Protein AF-K1SKJ4-F1 (afdb_monomer_lite)

Radius of gyration: 16.17 Å; chains: 1; bounding box: 30×26×44 Å

Structure (mmCIF, N/CA/C/O backbone):
data_AF-K1SKJ4-F1
#
_entry.id   AF-K1SKJ4-F1
#
loop_
_atom_site.group_PDB
_atom_site.id
_atom_site.type_symbol
_atom_site.label_atom_id
_atom_site.label_alt_id
_atom_site.label_comp_id
_atom_site.label_asym_id
_atom_site.label_entity_id
_atom_site.label_seq_id
_atom_site.pdbx_PDB_ins_code
_atom_site.Cartn_x
_atom_site.Cartn_y
_atom_site.Cartn_z
_atom_site.occupancy
_atom_site.B_iso_or_equiv
_atom_site.auth_seq_id
_atom_site.auth_comp_id
_atom_site.auth_asym_id
_atom_site.auth_atom_id
_atom_site.pdbx_PDB_model_num
ATOM 1 N N . ALA A 1 1 ? -7.629 2.072 20.745 1.00 84.00 1 ALA A N 1
ATOM 2 C CA . ALA A 1 1 ? -7.153 2.297 19.365 1.00 84.00 1 ALA A CA 1
ATOM 3 C C . ALA A 1 1 ? -5.675 1.943 19.291 1.00 84.00 1 ALA A C 1
ATOM 5 O O . ALA A 1 1 ? -4.988 2.115 20.291 1.00 84.00 1 ALA A O 1
ATOM 6 N N . VAL A 1 2 ? -5.217 1.414 18.157 1.00 96.06 2 VAL A N 1
ATOM 7 C CA . VAL A 1 2 ? -3.827 1.026 17.886 1.00 96.06 2 VAL A CA 1
ATOM 8 C C . VAL A 1 2 ? -3.182 2.100 17.017 1.00 96.06 2 VAL A C 1
ATOM 10 O O . VAL A 1 2 ? -3.769 2.510 16.016 1.00 96.06 2 VAL A O 1
ATOM 13 N N . PHE A 1 3 ? -1.977 2.535 17.388 1.00 96.62 3 PHE A N 1
ATOM 14 C CA . PHE A 1 3 ? -1.172 3.458 16.593 1.00 96.62 3 PHE A CA 1
ATOM 15 C C . PHE A 1 3 ? 0.071 2.731 16.057 1.00 96.62 3 PHE A C 1
ATOM 17 O O . PHE A 1 3 ? 1.086 2.666 16.753 1.00 96.62 3 PHE A O 1
ATOM 24 N N . PRO A 1 4 ? -0.011 2.102 14.870 1.00 92.12 4 PRO A N 1
ATOM 25 C CA . PRO A 1 4 ? 1.111 1.359 14.320 1.00 92.12 4 PRO A CA 1
ATOM 26 C C . PRO A 1 4 ? 2.175 2.329 13.792 1.00 92.12 4 PRO A C 1
ATOM 28 O O . PRO A 1 4 ? 1.927 3.092 12.867 1.00 92.12 4 PRO A O 1
ATOM 31 N N . VAL A 1 5 ? 3.371 2.270 14.378 1.00 95.50 5 VAL A N 1
ATOM 32 C CA . VAL A 1 5 ? 4.580 2.997 13.937 1.00 95.50 5 VAL A CA 1
ATOM 33 C C . VAL A 1 5 ? 5.635 2.023 13.397 1.00 95.50 5 VAL A C 1
ATOM 35 O O . VAL A 1 5 ? 6.836 2.181 13.596 1.00 95.50 5 VAL A O 1
ATOM 38 N N . LEU A 1 6 ? 5.154 0.945 12.774 1.00 94.00 6 LEU A N 1
ATOM 39 C CA . LEU A 1 6 ? 5.969 -0.090 12.149 1.00 94.00 6 LEU A CA 1
ATOM 40 C C . LEU A 1 6 ? 6.222 0.289 10.690 1.00 94.00 6 LEU A C 1
ATOM 42 O O . LEU A 1 6 ? 5.278 0.628 9.983 1.00 94.00 6 LEU A O 1
ATOM 46 N N . HIS A 1 7 ? 7.465 0.159 10.238 1.00 91.88 7 HIS A N 1
ATOM 47 C CA . HIS A 1 7 ? 7.856 0.455 8.860 1.00 91.88 7 HIS A CA 1
ATOM 48 C C . HIS A 1 7 ? 8.036 -0.808 8.021 1.00 91.88 7 HIS A C 1
ATOM 50 O O . HIS A 1 7 ? 8.414 -1.866 8.533 1.00 91.88 7 HIS A O 1
ATOM 56 N N . GLY A 1 8 ? 7.840 -0.674 6.711 1.00 86.88 8 GLY A N 1
ATOM 57 C CA . GLY A 1 8 ? 8.106 -1.723 5.740 1.00 86.88 8 GLY A CA 1
ATOM 58 C C . GLY A 1 8 ? 7.205 -2.946 5.909 1.00 86.88 8 GLY A C 1
ATOM 59 O O . GLY A 1 8 ? 6.009 -2.847 6.197 1.00 86.88 8 GLY A O 1
ATOM 60 N N . LYS A 1 9 ? 7.788 -4.132 5.690 1.00 90.62 9 LYS A N 1
ATOM 61 C CA . LYS A 1 9 ? 7.056 -5.404 5.676 1.00 90.62 9 LYS A CA 1
ATOM 62 C C . LYS A 1 9 ? 6.292 -5.611 6.986 1.00 90.62 9 LYS A C 1
ATOM 64 O O . LYS A 1 9 ? 6.849 -5.447 8.066 1.00 90.62 9 LYS A O 1
ATOM 69 N N . TYR A 1 10 ? 5.037 -6.033 6.871 1.00 93.38 10 TYR A N 1
ATOM 70 C CA . TYR A 1 10 ? 4.056 -6.209 7.946 1.00 93.38 10 TYR A CA 1
ATOM 71 C C . TYR A 1 10 ? 3.506 -4.917 8.570 1.00 93.38 10 TYR A C 1
ATOM 73 O O . TYR A 1 10 ? 2.431 -4.970 9.168 1.00 93.38 10 TYR A O 1
ATOM 81 N N . GLY A 1 11 ? 4.210 -3.787 8.450 1.00 93.62 11 GLY A N 1
ATOM 82 C CA . GLY A 1 11 ? 3.801 -2.503 9.025 1.00 93.62 11 GLY A CA 1
ATOM 83 C C . GLY A 1 11 ? 2.929 -1.675 8.086 1.00 93.62 11 GLY A C 1
ATOM 84 O O . GLY A 1 11 ? 1.840 -1.247 8.461 1.00 93.62 11 GLY A O 1
ATOM 85 N N . GLU A 1 12 ? 3.388 -1.495 6.850 1.00 95.06 12 GLU A N 1
ATOM 86 C CA . GLU A 1 12 ? 2.773 -0.586 5.868 1.0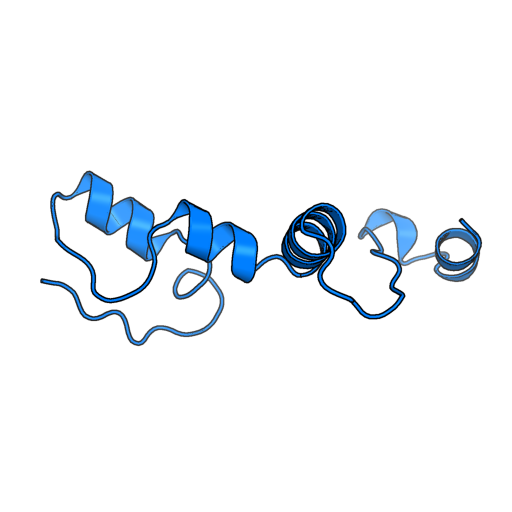0 95.06 12 GLU A CA 1
ATOM 87 C C . GLU A 1 12 ? 2.053 -1.342 4.736 1.00 95.06 12 GLU A C 1
ATOM 89 O O . GLU A 1 12 ? 1.370 -0.738 3.917 1.00 95.06 12 GLU A O 1
ATOM 94 N N . ASP A 1 13 ? 2.147 -2.676 4.715 1.00 95.62 13 ASP A N 1
ATOM 95 C CA . ASP A 1 13 ? 1.629 -3.545 3.648 1.00 95.62 13 ASP A CA 1
ATOM 96 C C . ASP A 1 13 ? 0.207 -4.090 3.890 1.00 95.62 13 ASP A C 1
ATOM 98 O O . ASP A 1 13 ? -0.238 -5.011 3.201 1.00 95.62 13 ASP A O 1
ATOM 102 N N . GLY A 1 14 ? -0.503 -3.555 4.887 1.00 95.69 14 GLY A N 1
ATOM 103 C CA . GLY A 1 14 ? -1.888 -3.911 5.201 1.00 95.69 14 GLY A CA 1
ATOM 104 C C . GLY A 1 14 ? -2.061 -5.091 6.157 1.00 95.69 14 GLY A C 1
ATOM 105 O O . GLY A 1 14 ? -3.179 -5.347 6.610 1.00 95.69 14 GLY A O 1
ATOM 106 N N . ARG A 1 15 ? -0.995 -5.818 6.515 1.00 96.56 15 ARG A N 1
ATOM 107 C CA . ARG A 1 15 ? -1.123 -7.014 7.365 1.00 96.56 15 ARG A CA 1
ATOM 108 C C . ARG A 1 15 ? -1.491 -6.682 8.806 1.00 96.56 15 ARG A C 1
ATOM 110 O O . ARG A 1 15 ? -2.439 -7.270 9.328 1.00 96.56 15 ARG A O 1
ATOM 117 N N . VAL A 1 16 ? -0.792 -5.744 9.450 1.00 96.56 16 VAL A N 1
ATOM 118 C CA . VAL A 1 16 ? -1.127 -5.345 10.828 1.00 96.56 16 VAL A CA 1
ATOM 119 C C . VAL A 1 16 ? -2.505 -4.677 10.896 1.00 96.56 16 VAL A C 1
ATOM 121 O O . VAL A 1 16 ? -3.262 -4.927 11.833 1.00 96.56 16 VAL A O 1
ATOM 124 N N . GLN A 1 17 ? -2.880 -3.912 9.866 1.00 97.31 17 GLN A N 1
ATOM 125 C CA . GLN A 1 17 ? -4.196 -3.288 9.717 1.00 97.31 17 GLN A CA 1
ATOM 126 C C . GLN A 1 17 ? -5.289 -4.360 9.610 1.00 97.31 17 GLN A C 1
ATOM 128 O O . GLN A 1 17 ? -6.297 -4.290 10.314 1.00 97.31 17 GLN A O 1
ATOM 133 N N . GLY A 1 18 ? -5.069 -5.384 8.779 1.00 96.44 18 GLY A N 1
ATOM 134 C CA . GLY A 1 18 ? -5.981 -6.515 8.614 1.00 96.44 18 GLY A CA 1
ATOM 135 C C . GLY A 1 18 ? -6.138 -7.332 9.896 1.00 96.44 18 GLY A C 1
ATOM 136 O O . GLY A 1 18 ? -7.259 -7.639 10.297 1.00 96.44 18 GLY A O 1
ATOM 137 N N . LEU A 1 19 ? -5.035 -7.614 10.597 1.00 96.75 19 LEU A N 1
ATOM 138 C CA . LEU A 1 19 ? -5.072 -8.301 11.890 1.00 96.75 19 LEU A CA 1
ATOM 139 C C . LEU A 1 19 ? -5.869 -7.506 12.930 1.00 96.75 19 LEU A C 1
ATOM 141 O O . LEU A 1 19 ? -6.736 -8.063 13.600 1.00 96.75 19 LEU A O 1
ATOM 145 N N . CYS A 1 20 ? -5.620 -6.201 13.043 1.00 96.69 20 CYS A N 1
ATOM 146 C CA . CYS A 1 20 ? -6.372 -5.348 13.958 1.00 96.69 20 CYS A CA 1
ATOM 147 C C . CYS A 1 20 ? -7.860 -5.290 13.588 1.00 96.69 20 CYS A C 1
ATOM 149 O O . CYS A 1 20 ? -8.705 -5.346 14.479 1.00 96.69 20 CYS A O 1
ATOM 151 N N . LYS A 1 21 ? -8.192 -5.254 12.288 1.00 96.25 21 LYS A N 1
ATOM 152 C CA . LYS A 1 21 ? -9.579 -5.307 11.808 1.00 96.25 21 LYS A CA 1
ATOM 153 C C . LYS A 1 21 ? -10.279 -6.597 12.243 1.00 96.25 21 LYS A C 1
ATOM 155 O O . LYS A 1 21 ? -11.411 -6.520 12.712 1.00 96.25 21 LYS A O 1
ATOM 160 N N . LEU A 1 22 ? -9.609 -7.747 12.134 1.00 97.56 22 LEU A N 1
ATOM 161 C CA . LEU A 1 22 ? -10.120 -9.040 12.613 1.00 97.56 22 LEU A CA 1
ATOM 162 C C . LEU A 1 22 ? -10.266 -9.079 14.140 1.00 97.56 22 LEU A C 1
ATOM 164 O O . LEU A 1 22 ? -11.231 -9.637 14.650 1.00 97.56 22 LEU A O 1
ATOM 168 N N . ALA A 1 23 ? -9.342 -8.450 14.866 1.00 97.50 23 ALA A N 1
ATOM 169 C CA . ALA A 1 23 ? -9.374 -8.350 16.324 1.00 97.50 23 ALA A CA 1
ATOM 170 C C . ALA A 1 23 ? -10.381 -7.308 16.859 1.00 97.50 23 ALA A C 1
ATOM 172 O O . ALA A 1 23 ? -10.468 -7.111 18.069 1.00 97.50 23 ALA A O 1
ATOM 173 N N . GLY A 1 24 ? -11.114 -6.605 15.986 1.00 96.56 24 GLY A N 1
ATOM 174 C CA . GLY A 1 24 ? -12.036 -5.537 16.386 1.00 96.56 24 GLY A CA 1
ATOM 175 C C . GLY A 1 24 ? -11.338 -4.299 16.962 1.00 96.56 24 GLY A C 1
ATOM 176 O O . GLY A 1 24 ? -11.966 -3.498 17.653 1.00 96.56 24 GLY A O 1
ATOM 177 N N . LEU A 1 25 ? -10.041 -4.127 16.694 1.00 96.94 25 LEU A N 1
ATOM 178 C CA . LEU A 1 25 ? -9.247 -3.011 17.189 1.00 96.94 25 LEU A CA 1
ATOM 179 C C . LEU A 1 25 ? -9.249 -1.861 16.170 1.00 96.94 25 LEU A C 1
ATOM 181 O O . LEU A 1 25 ? -8.817 -2.056 15.032 1.00 96.94 25 LEU A O 1
ATOM 185 N N . PRO A 1 26 ? -9.680 -0.644 16.551 1.00 95.50 26 PRO A N 1
ATOM 186 C CA . PRO A 1 26 ? -9.574 0.513 15.671 1.00 95.50 26 PRO A CA 1
ATOM 187 C C . PRO A 1 26 ? -8.103 0.898 15.480 1.00 95.50 26 PRO A C 1
ATOM 189 O O . PRO A 1 26 ? -7.358 0.966 16.461 1.00 95.50 26 PRO A O 1
ATOM 192 N N . VAL A 1 27 ? -7.706 1.174 14.236 1.00 95.75 27 VAL A N 1
ATOM 193 C CA . VAL A 1 27 ? -6.326 1.484 13.826 1.00 95.75 27 VAL A CA 1
ATOM 194 C C . VAL A 1 27 ? -6.245 2.912 13.304 1.00 95.75 27 VAL A C 1
ATOM 196 O O . VAL A 1 27 ? -7.112 3.343 12.549 1.00 95.75 27 VAL A O 1
ATOM 199 N N . ILE A 1 28 ? -5.202 3.636 13.702 1.00 96.62 28 ILE A N 1
ATOM 200 C CA . ILE A 1 28 ? -4.862 4.943 13.133 1.00 96.62 28 ILE A CA 1
ATOM 201 C C . ILE A 1 28 ? -4.141 4.736 11.795 1.00 96.62 28 ILE A C 1
ATOM 203 O O . ILE A 1 28 ? -3.180 3.972 11.737 1.00 96.62 28 ILE A O 1
ATOM 207 N N . GLY A 1 29 ? -4.574 5.447 10.750 1.00 94.19 29 GLY A N 1
ATOM 208 C CA . GLY A 1 29 ? -3.984 5.387 9.410 1.00 94.19 29 GLY A CA 1
ATOM 209 C C . GLY A 1 29 ? -4.976 4.918 8.346 1.00 94.19 29 GLY A C 1
ATOM 210 O O . GLY A 1 29 ? -6.182 5.124 8.475 1.00 94.19 29 GLY A O 1
ATOM 211 N N . ASN A 1 30 ? -4.452 4.316 7.281 1.00 93.38 30 ASN A N 1
ATOM 212 C CA . ASN A 1 30 ? -5.235 3.722 6.199 1.00 93.38 30 ASN A CA 1
ATOM 213 C C . ASN A 1 30 ? -5.793 2.336 6.581 1.00 93.38 30 ASN A C 1
ATOM 215 O O . ASN A 1 30 ? -5.338 1.693 7.530 1.00 93.38 30 ASN A O 1
ATOM 219 N N . ASP A 1 31 ? -6.804 1.873 5.841 1.00 94.19 31 ASP A N 1
ATOM 220 C CA . ASP A 1 31 ? -7.278 0.493 5.955 1.00 94.19 31 ASP A CA 1
ATOM 221 C C . ASP A 1 31 ? -6.311 -0.504 5.287 1.00 94.19 31 ASP A C 1
ATOM 223 O O . ASP A 1 31 ? -5.333 -0.125 4.638 1.00 94.19 31 ASP A O 1
ATOM 227 N N . PHE A 1 32 ? -6.576 -1.805 5.455 1.00 95.75 32 PHE A N 1
ATOM 228 C CA . PHE A 1 32 ? -5.686 -2.854 4.951 1.00 95.75 32 PHE A CA 1
ATOM 229 C C . PHE A 1 32 ? -5.596 -2.898 3.418 1.00 95.75 32 PHE A C 1
ATOM 231 O O . PHE A 1 32 ? -4.555 -3.284 2.890 1.00 95.75 32 PHE A O 1
ATOM 238 N N . ALA A 1 33 ? -6.660 -2.518 2.704 1.00 96.25 33 ALA A N 1
ATOM 239 C CA . ALA A 1 33 ? -6.696 -2.571 1.247 1.00 96.25 33 ALA A CA 1
ATOM 240 C C . ALA A 1 33 ? -5.890 -1.412 0.651 1.00 96.25 33 ALA A C 1
ATOM 242 O O . ALA A 1 33 ? -5.037 -1.629 -0.209 1.00 96.25 33 ALA A O 1
ATOM 243 N N . ALA A 1 34 ? -6.100 -0.200 1.168 1.00 96.06 34 ALA A N 1
ATOM 244 C CA . ALA A 1 34 ? -5.335 0.980 0.797 1.00 96.06 34 ALA A CA 1
ATOM 245 C C . ALA A 1 34 ? -3.850 0.836 1.168 1.00 96.06 34 ALA A C 1
ATOM 247 O O . ALA A 1 34 ? -2.987 1.206 0.375 1.00 96.06 34 ALA A O 1
ATOM 248 N N . ALA A 1 35 ? -3.533 0.260 2.332 1.00 95.88 35 ALA A N 1
ATOM 249 C CA . ALA A 1 35 ? -2.154 -0.021 2.733 1.00 95.88 35 ALA A CA 1
ATOM 250 C C . ALA A 1 35 ? -1.448 -0.974 1.755 1.00 95.88 35 ALA A C 1
ATOM 252 O O . ALA A 1 35 ? -0.376 -0.654 1.243 1.00 95.88 35 ALA A O 1
ATOM 253 N N . ALA A 1 36 ? -2.077 -2.104 1.419 1.00 95.88 36 ALA A N 1
ATOM 254 C CA . ALA A 1 36 ? -1.514 -3.058 0.466 1.00 95.88 36 ALA A CA 1
ATOM 255 C C . ALA A 1 36 ? -1.324 -2.450 -0.937 1.00 95.88 36 ALA A C 1
ATOM 257 O O . ALA A 1 36 ? -0.277 -2.650 -1.552 1.00 95.88 36 ALA A O 1
ATOM 258 N N . LEU A 1 37 ? -2.309 -1.682 -1.419 1.00 96.44 37 LEU A N 1
ATOM 259 C CA . LEU A 1 37 ? -2.269 -1.009 -2.720 1.00 96.44 37 LEU A CA 1
ATOM 260 C C . LEU A 1 37 ? -1.123 0.001 -2.800 1.00 96.44 37 LEU A C 1
ATOM 262 O O . LEU A 1 37 ? -0.357 -0.029 -3.758 1.00 96.44 37 LEU A O 1
ATOM 266 N N . CYS A 1 38 ? -0.984 0.873 -1.799 1.00 94.94 38 CYS A N 1
ATOM 267 C CA . CYS A 1 38 ? 0.058 1.900 -1.790 1.00 94.94 38 CYS A CA 1
ATOM 268 C C . CYS A 1 38 ? 1.466 1.324 -1.576 1.00 94.94 38 CYS A C 1
ATOM 270 O O . CYS A 1 38 ? 2.444 1.943 -1.989 1.00 94.94 38 CYS A O 1
ATOM 272 N N . ASN A 1 39 ? 1.585 0.153 -0.943 1.00 95.69 39 ASN A N 1
ATOM 273 C CA . ASN A 1 39 ? 2.871 -0.509 -0.732 1.00 95.69 39 ASN A CA 1
ATOM 274 C C . ASN A 1 39 ? 3.385 -1.241 -1.992 1.00 95.69 39 ASN A C 1
ATOM 276 O O . ASN A 1 39 ? 4.592 -1.433 -2.138 1.00 95.69 39 ASN A O 1
ATOM 280 N N . ASP A 1 40 ? 2.505 -1.646 -2.915 1.00 95.75 40 ASP A N 1
ATOM 281 C CA . ASP A 1 40 ? 2.903 -2.213 -4.210 1.00 95.75 40 ASP A CA 1
ATOM 282 C C . ASP A 1 40 ? 2.974 -1.121 -5.287 1.00 95.75 40 ASP A C 1
ATOM 284 O O . ASP A 1 40 ? 1.961 -0.665 -5.820 1.00 95.75 40 ASP A O 1
ATOM 288 N N . ARG A 1 41 ? 4.200 -0.729 -5.652 1.00 95.50 41 ARG A N 1
ATOM 289 C CA . ARG A 1 41 ? 4.448 0.346 -6.622 1.00 95.50 41 ARG A CA 1
ATOM 290 C C . ARG A 1 41 ? 3.786 0.102 -7.981 1.00 95.50 41 ARG A C 1
ATOM 292 O O . ARG A 1 41 ? 3.297 1.055 -8.583 1.00 95.50 41 ARG A O 1
ATOM 299 N N . ARG A 1 42 ? 3.753 -1.146 -8.458 1.00 95.88 42 ARG A N 1
ATOM 300 C CA . ARG A 1 42 ? 3.142 -1.486 -9.750 1.00 95.88 42 ARG A CA 1
ATOM 301 C C . ARG A 1 42 ? 1.635 -1.275 -9.687 1.00 95.88 42 ARG A C 1
ATOM 303 O O . ARG A 1 42 ? 1.066 -0.675 -10.593 1.00 95.88 42 ARG A O 1
ATOM 310 N N . ILE A 1 43 ? 0.986 -1.785 -8.642 1.00 96.88 43 ILE A N 1
ATOM 311 C CA . ILE A 1 43 ? -0.469 -1.657 -8.485 1.00 96.88 43 ILE A CA 1
ATOM 312 C C . ILE A 1 43 ? -0.859 -0.194 -8.261 1.00 96.88 43 ILE A C 1
ATOM 314 O O . ILE A 1 43 ? -1.800 0.283 -8.891 1.00 96.88 43 ILE A O 1
ATOM 318 N N . MET A 1 44 ? -0.106 0.529 -7.431 1.00 97.69 44 MET A N 1
ATOM 319 C CA . MET A 1 44 ? -0.285 1.965 -7.227 1.00 97.69 44 MET A CA 1
ATOM 320 C C . MET A 1 44 ? -0.235 2.731 -8.554 1.00 97.69 44 MET A C 1
ATOM 322 O O . MET A 1 44 ? -1.145 3.507 -8.836 1.00 97.69 44 MET A O 1
ATOM 326 N N . ASP A 1 45 ? 0.784 2.500 -9.388 1.00 97.88 45 ASP A N 1
ATOM 327 C CA . ASP A 1 45 ? 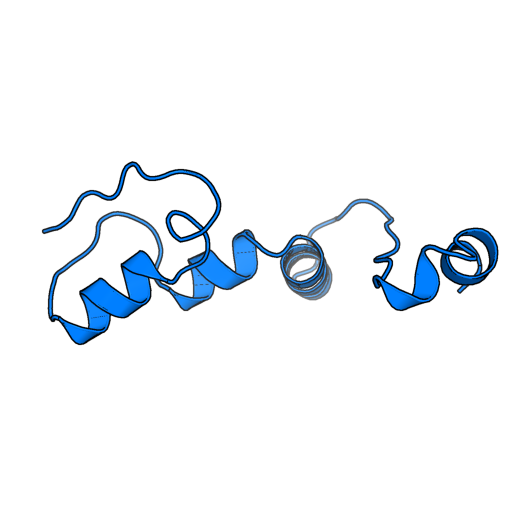0.925 3.223 -10.655 1.00 97.88 45 ASP A CA 1
ATOM 328 C C . ASP A 1 45 ? -0.206 2.909 -11.648 1.00 97.88 45 ASP A C 1
ATOM 330 O O . ASP A 1 45 ? -0.674 3.816 -12.336 1.00 97.88 45 ASP A O 1
ATOM 334 N N . LEU A 1 46 ? -0.707 1.667 -11.676 1.00 97.06 46 LEU A N 1
ATOM 335 C CA . LEU A 1 46 ? -1.878 1.297 -12.481 1.00 97.06 46 LEU A CA 1
ATOM 336 C C . LEU A 1 46 ? -3.133 2.067 -12.050 1.00 97.06 46 LEU A C 1
ATOM 338 O O . LEU A 1 46 ? -3.822 2.631 -12.895 1.00 97.06 46 LEU A O 1
ATOM 342 N N . VAL A 1 47 ? -3.411 2.126 -10.745 1.00 97.94 47 VAL A N 1
ATOM 343 C CA . VAL A 1 47 ? -4.598 2.811 -10.202 1.00 97.94 47 VAL A CA 1
ATOM 344 C C . VAL A 1 47 ? -4.515 4.324 -10.408 1.00 97.94 47 VAL A C 1
ATOM 346 O O . VAL A 1 47 ? -5.509 4.956 -10.768 1.00 97.94 47 VAL A O 1
ATOM 349 N N . LEU A 1 48 ? -3.331 4.913 -10.220 1.00 98.38 48 LEU A N 1
ATOM 350 C CA . LEU A 1 48 ? -3.103 6.333 -10.487 1.00 98.38 48 LEU A CA 1
ATOM 351 C C . LEU A 1 48 ? -3.299 6.658 -11.969 1.00 98.38 48 LEU A C 1
ATOM 353 O O . LEU A 1 48 ? -4.011 7.610 -12.287 1.00 98.38 48 LEU A O 1
ATOM 357 N N . SER A 1 49 ? -2.722 5.853 -12.864 1.00 97.50 49 SER A N 1
ATOM 358 C CA . SER A 1 49 ? -2.867 6.049 -14.307 1.00 97.50 49 SER A CA 1
ATOM 359 C C . SER A 1 49 ? -4.321 5.915 -14.763 1.00 97.50 49 SER A C 1
ATOM 361 O O . SER A 1 49 ? -4.780 6.748 -15.542 1.00 97.50 49 SER A O 1
ATOM 363 N N . ASP A 1 50 ? -5.054 4.912 -14.269 1.00 97.94 50 ASP A N 1
ATOM 364 C CA . ASP A 1 50 ? -6.489 4.728 -14.548 1.00 97.94 50 ASP A CA 1
ATOM 365 C C . ASP A 1 50 ? -7.319 5.927 -14.053 1.00 97.94 50 ASP A C 1
ATOM 367 O O . ASP A 1 50 ? -8.265 6.372 -14.699 1.00 97.94 50 ASP A O 1
ATOM 371 N N . SER A 1 51 ? -6.875 6.548 -12.957 1.00 98.19 51 SER A N 1
ATOM 372 C CA . SER A 1 51 ? -7.457 7.774 -12.400 1.00 98.19 51 SER A CA 1
ATOM 373 C C . SER A 1 51 ? -6.988 9.067 -13.089 1.00 98.19 51 SER A C 1
ATOM 375 O O . SER A 1 51 ? -7.251 10.155 -12.576 1.00 98.19 51 SER A O 1
ATOM 377 N N . ASN A 1 52 ? -6.306 8.994 -14.238 1.00 98.06 52 ASN A N 1
ATOM 378 C CA . ASN A 1 52 ? -5.736 10.140 -14.966 1.00 98.06 52 ASN A CA 1
ATOM 379 C C . ASN A 1 52 ? -4.679 10.944 -14.178 1.00 98.06 52 ASN A C 1
ATOM 381 O O . ASN A 1 52 ? -4.450 12.126 -14.450 1.00 98.06 52 ASN A O 1
ATOM 385 N N . ILE A 1 53 ? -4.002 10.315 -13.214 1.00 98.44 53 ILE A N 1
ATOM 386 C CA . ILE A 1 53 ? -2.861 10.895 -12.500 1.00 98.44 53 ILE A CA 1
ATOM 387 C C . ILE A 1 53 ? -1.574 10.428 -13.179 1.00 98.44 53 ILE A C 1
ATOM 389 O O . ILE A 1 53 ? -1.338 9.235 -13.361 1.00 98.44 53 ILE A O 1
ATOM 393 N N . LYS A 1 54 ? -0.712 11.381 -13.547 1.00 98.12 54 LYS A N 1
ATOM 394 C CA . LYS A 1 54 ? 0.549 11.087 -14.233 1.00 98.12 54 LYS A CA 1
ATOM 395 C C . LYS A 1 54 ? 1.488 10.274 -13.335 1.00 98.12 54 LYS A C 1
ATOM 397 O O . LYS A 1 54 ? 1.822 10.703 -12.232 1.00 98.12 54 LYS A O 1
ATOM 402 N N . VAL A 1 55 ? 1.981 9.159 -13.865 1.00 97.75 55 VAL A N 1
ATOM 403 C CA . VAL A 1 55 ? 3.029 8.322 -13.265 1.00 97.75 55 VAL A CA 1
ATOM 404 C C . VAL A 1 55 ? 4.276 8.327 -14.146 1.00 97.75 55 VAL A C 1
ATOM 406 O O . VAL A 1 55 ? 4.219 8.705 -15.318 1.00 97.75 55 VAL A O 1
ATOM 409 N N . ILE A 1 56 ? 5.424 7.959 -13.577 1.00 96.94 56 ILE A N 1
ATOM 410 C CA . ILE A 1 56 ? 6.659 7.805 -14.352 1.00 96.94 56 ILE A CA 1
ATOM 411 C C . ILE A 1 56 ? 6.585 6.532 -15.195 1.00 96.94 56 ILE A C 1
ATOM 413 O O . ILE A 1 56 ? 6.112 5.503 -14.711 1.00 96.94 56 ILE A O 1
ATOM 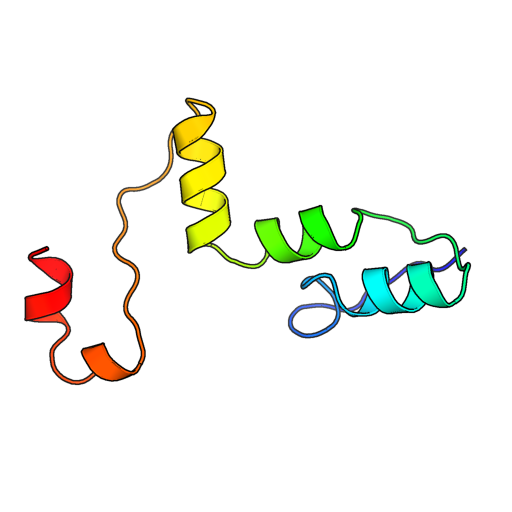417 N N . GLU A 1 57 ? 7.066 6.596 -16.435 1.00 93.19 57 GLU A N 1
ATOM 418 C CA . GLU A 1 57 ? 7.211 5.410 -17.277 1.00 93.19 57 GLU A CA 1
ATOM 419 C C . GLU A 1 57 ? 8.108 4.389 -16.572 1.00 93.19 57 GLU A C 1
ATOM 421 O O . GLU A 1 57 ? 9.201 4.714 -16.099 1.00 93.19 57 GLU A O 1
ATOM 426 N N . ASN A 1 58 ? 7.608 3.165 -16.431 1.00 92.69 58 ASN A N 1
ATOM 427 C CA . ASN A 1 58 ? 8.303 2.114 -15.713 1.00 92.69 58 ASN A CA 1
ATOM 428 C C . ASN A 1 58 ? 7.950 0.730 -16.256 1.00 92.69 58 ASN A C 1
ATOM 430 O O . ASN A 1 58 ? 6.892 0.512 -16.841 1.00 92.69 58 ASN A O 1
ATOM 434 N N . VAL A 1 59 ? 8.853 -0.220 -16.017 1.00 91.94 59 VAL A N 1
ATOM 435 C CA . VAL A 1 59 ? 8.681 -1.631 -16.361 1.00 91.94 59 VAL A CA 1
ATOM 436 C C . VAL A 1 59 ? 8.847 -2.453 -15.087 1.00 91.94 59 VAL A C 1
ATOM 438 O O . VAL A 1 59 ? 9.878 -2.393 -14.423 1.00 91.94 59 VAL A O 1
ATOM 441 N N . THR A 1 60 ? 7.832 -3.245 -14.733 1.00 92.12 60 THR A N 1
ATOM 442 C CA . THR A 1 60 ? 7.941 -4.217 -13.633 1.00 92.12 60 THR A CA 1
ATOM 443 C C . THR A 1 60 ? 8.630 -5.496 -14.104 1.00 92.12 60 THR A C 1
ATOM 445 O O . THR A 1 60 ? 8.126 -6.141 -15.026 1.00 92.12 60 THR A O 1
ATOM 448 N N . LEU A 1 61 ? 9.714 -5.881 -13.427 1.00 92.50 61 LEU A N 1
ATOM 449 C CA . LEU A 1 61 ? 10.438 -7.135 -13.643 1.00 92.50 61 LEU A CA 1
ATOM 450 C C . LEU A 1 61 ? 10.048 -8.175 -12.586 1.00 92.50 61 LEU A C 1
ATOM 452 O O . LEU A 1 61 ? 10.146 -7.920 -11.384 1.00 92.50 61 LEU A O 1
ATOM 456 N N . HIS A 1 62 ? 9.646 -9.365 -13.019 1.00 90.88 62 HIS A N 1
ATOM 457 C CA . HIS A 1 62 ? 9.466 -10.521 -12.150 1.00 90.88 62 HIS A CA 1
ATOM 458 C C . HIS A 1 62 ? 10.791 -11.258 -11.934 1.00 90.88 62 HIS A C 1
ATOM 460 O O . HIS A 1 62 ? 11.725 -11.175 -12.728 1.00 90.88 62 HIS A O 1
ATOM 466 N N . ARG A 1 63 ? 10.872 -12.047 -10.856 1.00 92.00 63 ARG A N 1
ATOM 467 C CA . ARG A 1 63 ? 12.090 -12.801 -10.514 1.00 92.00 63 ARG A CA 1
ATOM 468 C C . ARG A 1 63 ? 12.571 -13.717 -11.649 1.00 92.00 63 ARG A C 1
ATOM 470 O O . ARG A 1 63 ? 13.773 -13.871 -11.823 1.00 92.00 63 ARG A O 1
ATOM 477 N N . SER A 1 64 ? 11.652 -14.300 -12.419 1.00 92.06 64 SER A N 1
ATOM 478 C CA . SER A 1 64 ? 11.965 -15.134 -13.588 1.00 92.06 64 SER 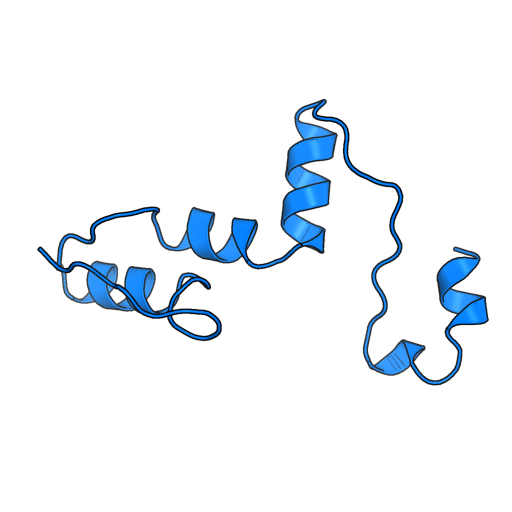A CA 1
ATOM 479 C C . SER A 1 64 ? 12.633 -14.363 -14.730 1.00 92.06 64 SER A C 1
ATOM 481 O O . SER A 1 64 ? 13.335 -14.964 -15.533 1.00 92.06 64 SER A O 1
ATOM 483 N N . GLU A 1 65 ? 12.432 -13.047 -14.795 1.00 90.44 65 GLU A N 1
ATOM 484 C CA . GLU A 1 65 ? 12.957 -12.161 -15.840 1.00 90.44 65 GLU A CA 1
ATOM 485 C C . GLU A 1 65 ? 14.324 -11.563 -15.460 1.00 90.44 65 GLU A C 1
ATOM 487 O O . GLU A 1 65 ? 14.974 -10.928 -16.284 1.00 90.44 65 GLU A O 1
ATOM 492 N N . MET A 1 66 ? 14.812 -11.788 -14.230 1.00 88.19 66 MET A N 1
ATOM 493 C CA . MET A 1 66 ? 16.074 -11.199 -13.754 1.00 88.19 66 MET A CA 1
ATOM 494 C C . MET A 1 66 ? 17.308 -11.644 -14.550 1.00 88.19 66 MET A C 1
ATOM 496 O O . MET A 1 66 ? 18.299 -10.919 -14.579 1.00 88.19 66 MET A O 1
ATOM 500 N N . ASN A 1 67 ? 17.258 -12.814 -15.192 1.00 89.81 67 ASN A N 1
ATOM 501 C CA . ASN A 1 67 ? 18.374 -13.337 -15.985 1.00 89.81 67 ASN A CA 1
ATOM 502 C C . ASN A 1 67 ? 18.482 -12.688 -17.378 1.00 89.81 67 ASN A C 1
ATOM 504 O O . ASN A 1 67 ? 19.547 -12.755 -17.984 1.00 89.81 67 ASN A O 1
ATOM 508 N N . ASP A 1 68 ? 17.414 -12.053 -17.876 1.00 87.94 68 ASP A N 1
ATOM 509 C CA . ASP A 1 68 ? 17.413 -11.289 -19.130 1.00 87.94 68 ASP A CA 1
ATOM 510 C C . ASP A 1 68 ? 16.523 -10.046 -18.995 1.00 87.94 68 ASP A C 1
ATOM 512 O O . ASP A 1 68 ? 15.380 -9.978 -19.453 1.00 87.94 68 ASP A O 1
ATOM 516 N N . MET A 1 69 ? 17.084 -9.020 -18.357 1.00 86.31 69 MET A N 1
ATOM 517 C CA . MET A 1 69 ? 16.396 -7.744 -18.161 1.00 86.31 69 MET A CA 1
ATOM 518 C C . MET A 1 69 ? 16.169 -6.992 -19.481 1.00 86.31 69 MET A C 1
ATOM 520 O O . MET A 1 69 ? 15.274 -6.155 -19.562 1.00 86.31 69 MET A O 1
ATOM 524 N N . THR A 1 70 ? 16.956 -7.275 -20.525 1.00 88.12 70 THR A N 1
ATOM 525 C CA . THR A 1 70 ? 16.869 -6.548 -21.800 1.00 88.12 70 THR A CA 1
ATOM 526 C C . THR A 1 70 ? 15.613 -6.943 -22.562 1.00 88.12 70 THR A C 1
ATOM 528 O O . THR A 1 70 ? 14.948 -6.078 -23.131 1.00 88.12 70 THR A O 1
ATOM 531 N N . ALA A 1 71 ? 15.265 -8.232 -22.558 1.00 83.62 71 ALA A N 1
ATOM 532 C CA . ALA A 1 71 ? 14.003 -8.705 -23.115 1.00 83.62 71 ALA A CA 1
ATOM 533 C C . ALA A 1 71 ? 12.799 -8.062 -22.410 1.00 83.62 71 ALA A C 1
ATOM 535 O O . ALA A 1 71 ? 11.863 -7.618 -23.069 1.00 83.62 71 ALA A O 1
ATOM 536 N N . ALA A 1 72 ? 12.856 -7.943 -21.082 1.00 78.38 72 ALA A N 1
ATOM 537 C CA . ALA A 1 72 ? 11.759 -7.392 -20.296 1.00 78.38 72 ALA A CA 1
ATOM 538 C C . ALA A 1 72 ? 11.568 -5.875 -20.479 1.00 78.38 72 AL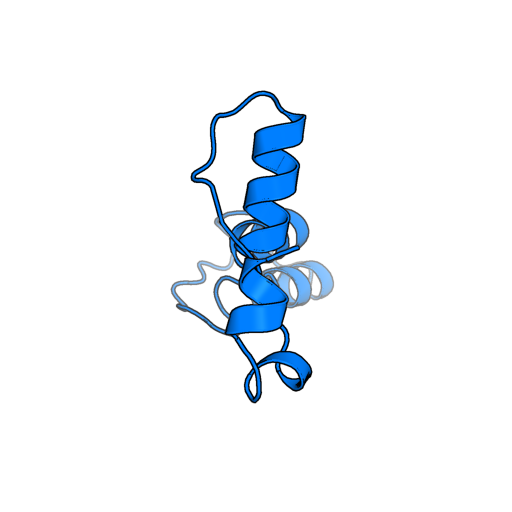A A C 1
ATOM 540 O O . ALA A 1 72 ? 10.436 -5.405 -20.438 1.00 78.38 72 ALA A O 1
ATOM 541 N N . ILE A 1 73 ? 12.645 -5.118 -20.725 1.00 84.31 73 ILE A N 1
ATOM 542 C CA . ILE A 1 73 ? 12.581 -3.675 -21.030 1.00 84.31 73 ILE A CA 1
ATOM 543 C C . ILE A 1 73 ? 11.993 -3.406 -22.427 1.00 84.31 73 ILE A C 1
ATOM 545 O O . ILE A 1 73 ? 11.436 -2.340 -22.655 1.00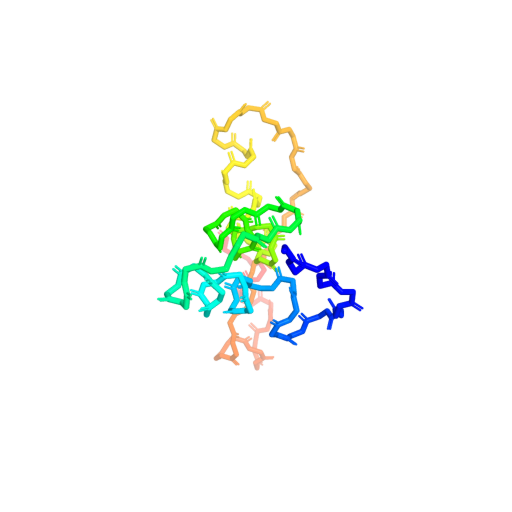 84.31 73 ILE A O 1
ATOM 549 N N . LYS A 1 74 ? 12.113 -4.350 -23.368 1.00 82.19 74 LYS A N 1
ATOM 550 C CA . LYS A 1 74 ? 11.655 -4.189 -24.761 1.00 82.19 74 LYS A CA 1
ATOM 551 C C . LYS A 1 74 ? 10.162 -4.476 -24.986 1.00 82.19 74 LYS A C 1
ATOM 553 O O . LYS A 1 74 ? 9.726 -4.381 -26.132 1.00 82.19 74 LYS A O 1
ATOM 558 N N . ARG A 1 75 ? 9.419 -4.885 -23.953 1.00 72.88 75 ARG A N 1
ATOM 559 C CA . ARG A 1 75 ? 7.970 -5.139 -24.036 1.00 72.88 75 ARG A CA 1
ATOM 560 C C . ARG A 1 75 ? 7.178 -3.834 -24.061 1.00 72.88 75 ARG A C 1
ATOM 562 O O . ARG A 1 75 ? 6.113 -3.840 -24.709 1.00 72.88 75 ARG A O 1
#

Organism: NCBI:txid408170

Foldseek 3Di:
DDEQPDDDPCRQQLNVLVVCVVVVHDYPDDHSVVSNQVNDPVSVCVVCVVVVHDDDDDFDDDPVCVVPVPVRVVD

pLDDT: mean 93.71, std 4.88, range [72.88, 98.44]

Sequence (75 aa):
AVFPVLHGKYGEDGRVQGLCKLAGLPVIGNDFAAAALCNDRRIMDLVLSDSNIKVIENVTLHRSEMNDMTAAIKR

Secondary structure (DSSP, 8-state):
-B-----STTTTSSHHHHHHHHTT--BSS--HHHHHHHH-HHHHHHHHHHTT-------PPPGGGTT-HHHHHT-

InterPro domains:
  IPR000291 D-alanine--D-alanine ligase/VANA/B/C, conserved site [PS00843] (7-18)
  IPR011127 D-alanine--D-alanine ligase, N-terminal domain [PF01820] (2-29)
  IPR016185 Pre-ATP-grasp domain superfamily [SSF52440] (2-38)